Protein AF-A0A4Y2S5W3-F1 (afdb_monomer)

Organism: Araneus ventricosus (NCBI:txid182803)

Nearest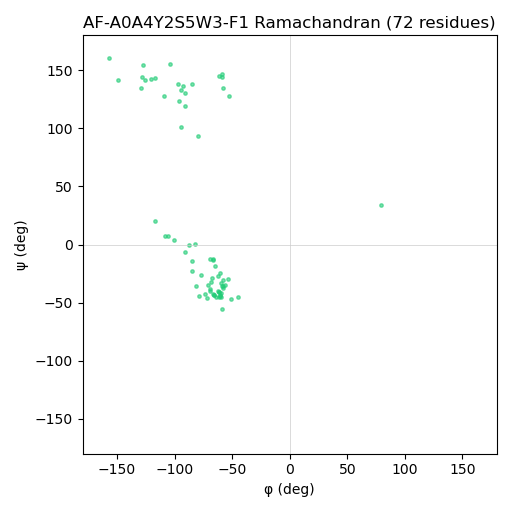 PDB structures (foldseek):
  2kq2-assembly1_A  TM=2.794E-01  e=3.368E+00  Desulfitobacterium hafniense DCB-2

Solvent-accessible surface area (backbone atoms only — not comparable to full-atom values): 4661 Å² total; per-residue (Å²): 137,84,83,91,76,72,80,43,75,42,57,50,64,68,58,52,53,49,60,74,41,66,36,91,80,42,61,68,80,56,15,58,51,32,48,53,48,49,68,77,36,70,92,46,58,80,43,81,43,60,65,95,73,38,46,67,52,49,60,74,72,61,56,51,72,74,58,47,78,71,37,94,72,100

Sequence (74 aa):
MQIESVQLWSDSTIALAWINTPPNLLKTFISNRVSQIQQLTKDFQSKHIPSECNPADLISHGLDVKALGANDLW

Mean predicted aligned error: 3.65 Å

pLDDT: mean 94.53, std 3.71, range [76.81, 98.56]

Foldseek 3Di:
DDDPDDEAEDQPPVLLVLLPDQLVVDDPVSSVVSVVCCVVQVVYDYDYDHPVLDLVVCVVVPPDPVVSVVDPSD

Secondary structure (DSSP, 8-state):
-------EEES-HHHHHHHTS-GGGS-HHHHHHHHHHHHHSTTS-EEE--GGG-HHHHHHTT--HHHHTT-TT-

Structure (mmCIF, N/CA/C/O backbone):
data_AF-A0A4Y2S5W3-F1
#
_entry.id   AF-A0A4Y2S5W3-F1
#
loop_
_atom_site.group_PDB
_atom_site.id
_atom_site.type_symbol
_atom_site.label_atom_id
_atom_site.label_alt_id
_atom_site.label_comp_id
_atom_site.label_asym_id
_atom_site.label_entity_id
_atom_site.label_seq_id
_atom_site.pdbx_PDB_ins_code
_atom_site.Cartn_x
_atom_site.Cartn_y
_atom_site.Cartn_z
_atom_site.occupancy
_atom_site.B_iso_or_equiv
_atom_site.auth_seq_id
_atom_site.auth_comp_id
_atom_site.auth_asym_id
_atom_site.auth_atom_id
_atom_site.pdbx_PDB_model_num
ATOM 1 N N . MET A 1 1 ? -12.840 -3.667 -20.279 1.00 76.81 1 MET A N 1
ATOM 2 C CA . MET A 1 1 ? -12.049 -4.522 -19.372 1.00 76.81 1 MET A CA 1
ATOM 3 C C . MET A 1 1 ? -12.778 -4.558 -18.038 1.00 76.81 1 MET A C 1
ATOM 5 O O . MET A 1 1 ? -13.009 -3.490 -17.488 1.00 76.81 1 MET A O 1
ATOM 9 N N . GLN A 1 2 ? -13.240 -5.726 -17.588 1.00 88.81 2 GLN A N 1
ATOM 10 C CA . GLN A 1 2 ? -13.818 -5.891 -16.248 1.00 88.81 2 GLN A CA 1
ATOM 11 C C . GLN A 1 2 ? -12.706 -6.339 -15.296 1.00 88.81 2 GLN A C 1
ATOM 13 O O . GLN A 1 2 ? -11.886 -7.168 -15.677 1.00 88.81 2 GLN A O 1
ATOM 18 N N . ILE A 1 3 ? -12.651 -5.756 -14.098 1.00 89.00 3 ILE A N 1
ATOM 19 C CA . ILE A 1 3 ? -11.714 -6.169 -13.048 1.00 89.00 3 ILE A CA 1
ATOM 20 C C . ILE A 1 3 ? -12.419 -7.228 -12.201 1.00 89.00 3 ILE A C 1
ATOM 22 O O . ILE A 1 3 ? -13.460 -6.942 -11.616 1.00 89.00 3 ILE A O 1
ATOM 26 N N . GLU A 1 4 ? -11.861 -8.438 -12.152 1.00 90.00 4 GLU A N 1
ATOM 27 C CA . GLU A 1 4 ? -12.446 -9.572 -11.420 1.00 90.00 4 GLU A CA 1
ATOM 28 C C . GLU A 1 4 ? -12.126 -9.535 -9.921 1.00 90.00 4 GLU A C 1
ATOM 30 O O . GLU A 1 4 ? -12.951 -9.915 -9.094 1.00 90.00 4 GLU A O 1
ATOM 35 N N . SER A 1 5 ? -10.926 -9.077 -9.554 1.00 89.00 5 SER A N 1
ATOM 36 C CA . SER A 1 5 ? -10.500 -8.951 -8.160 1.00 89.00 5 SER A CA 1
ATOM 37 C C . SER A 1 5 ? -9.385 -7.919 -8.005 1.00 89.00 5 SER A C 1
ATOM 39 O O . SER A 1 5 ? -8.697 -7.579 -8.968 1.00 89.00 5 SER A O 1
ATOM 41 N N . VAL A 1 6 ? -9.205 -7.427 -6.780 1.00 91.81 6 VAL A N 1
ATOM 42 C CA . VAL A 1 6 ? -8.123 -6.510 -6.402 1.00 91.81 6 VAL A CA 1
ATOM 43 C C . VAL A 1 6 ? -7.434 -7.067 -5.161 1.00 91.81 6 VAL A C 1
ATOM 45 O O . VAL A 1 6 ? -8.092 -7.500 -4.213 1.00 91.81 6 VAL A O 1
ATOM 48 N N . GLN A 1 7 ? -6.103 -7.057 -5.167 1.00 93.25 7 GLN A N 1
ATOM 49 C CA . GLN A 1 7 ? -5.272 -7.438 -4.027 1.00 93.25 7 GLN A CA 1
ATOM 50 C C . GLN A 1 7 ? -4.306 -6.303 -3.704 1.00 93.25 7 GLN A C 1
ATOM 52 O O . GLN A 1 7 ? -3.785 -5.661 -4.614 1.00 93.25 7 GLN A O 1
ATOM 57 N N . LEU A 1 8 ? -4.068 -6.066 -2.414 1.00 95.81 8 LEU A N 1
ATOM 58 C CA . LEU A 1 8 ? -3.147 -5.038 -1.941 1.00 95.81 8 LEU A CA 1
ATOM 59 C C . LEU A 1 8 ? -1.912 -5.715 -1.355 1.00 95.81 8 LEU A C 1
ATOM 61 O O . LEU A 1 8 ? -2.033 -6.586 -0.493 1.00 95.81 8 LEU A O 1
ATOM 65 N N . TRP A 1 9 ? -0.733 -5.306 -1.807 1.00 96.38 9 TRP A N 1
ATOM 66 C CA . TRP A 1 9 ? 0.539 -5.849 -1.344 1.00 96.38 9 TRP A CA 1
ATOM 67 C C . TRP A 1 9 ? 1.393 -4.743 -0.739 1.00 96.38 9 TRP A C 1
ATOM 69 O O . TRP A 1 9 ? 1.380 -3.604 -1.204 1.00 96.38 9 TRP A O 1
ATOM 79 N N . SER A 1 10 ? 2.114 -5.082 0.321 1.00 96.75 10 SER A N 1
ATOM 80 C CA . SER A 1 10 ? 3.121 -4.223 0.931 1.00 96.75 10 SER A CA 1
ATOM 81 C C . SER A 1 10 ? 4.211 -5.099 1.528 1.00 96.75 10 SER A C 1
ATOM 83 O O . SER A 1 10 ? 3.922 -6.149 2.096 1.00 96.75 10 SER A O 1
ATOM 85 N N . ASP A 1 11 ? 5.455 -4.669 1.423 1.00 97.38 11 ASP A N 1
ATOM 86 C CA . ASP A 1 11 ? 6.595 -5.289 2.097 1.00 97.38 11 ASP A CA 1
ATOM 87 C C . ASP A 1 11 ? 6.788 -4.771 3.533 1.00 97.38 11 ASP A C 1
ATOM 89 O O . ASP A 1 11 ? 7.443 -5.386 4.375 1.00 97.38 11 ASP A O 1
ATOM 93 N N . SER A 1 12 ? 6.132 -3.661 3.870 1.00 97.06 12 SER A N 1
ATOM 94 C CA . SER A 1 12 ? 6.182 -3.070 5.198 1.00 97.06 12 SER A CA 1
ATOM 95 C C . SER A 1 12 ? 5.259 -3.804 6.172 1.00 97.06 12 SER A C 1
ATOM 97 O O . SER A 1 12 ? 4.079 -3.480 6.340 1.00 97.06 12 SER A O 1
ATOM 99 N N . THR A 1 13 ? 5.820 -4.772 6.897 1.00 97.19 13 THR A N 1
ATOM 100 C CA . THR A 1 13 ? 5.110 -5.494 7.969 1.00 97.19 13 THR A CA 1
ATOM 101 C C . THR A 1 13 ? 4.542 -4.559 9.042 1.00 97.19 13 THR A C 1
ATOM 103 O O . THR A 1 13 ? 3.444 -4.801 9.545 1.00 97.19 13 THR A O 1
ATOM 106 N N . ILE A 1 14 ? 5.229 -3.454 9.357 1.00 97.62 14 ILE A N 1
ATOM 107 C CA . ILE A 1 14 ? 4.735 -2.460 10.319 1.00 97.62 14 ILE A CA 1
ATOM 108 C C . ILE A 1 14 ? 3.525 -1.685 9.783 1.00 97.62 14 ILE A C 1
ATOM 110 O O . ILE A 1 14 ? 2.567 -1.463 10.525 1.00 97.62 14 ILE A O 1
ATOM 114 N N . ALA A 1 15 ? 3.518 -1.324 8.494 1.00 96.88 15 ALA A N 1
ATOM 115 C CA . ALA A 1 15 ? 2.367 -0.671 7.879 1.00 96.88 15 ALA A CA 1
ATOM 116 C C . ALA A 1 15 ? 1.160 -1.617 7.840 1.00 96.88 15 ALA A C 1
ATOM 118 O O . ALA A 1 15 ? 0.061 -1.216 8.219 1.00 96.88 15 ALA A O 1
ATOM 119 N N . LEU A 1 16 ? 1.370 -2.885 7.469 1.00 97.38 16 LEU A N 1
ATOM 120 C CA . LEU A 1 16 ? 0.326 -3.914 7.497 1.00 97.38 16 LEU A CA 1
ATOM 121 C C . LEU A 1 16 ? -0.234 -4.125 8.910 1.00 97.38 16 LEU A C 1
ATOM 123 O O . LEU A 1 16 ? -1.449 -4.222 9.080 1.00 97.38 16 LEU A O 1
ATOM 127 N N . ALA A 1 17 ? 0.620 -4.142 9.936 1.00 97.31 17 ALA A N 1
ATOM 128 C CA . ALA A 1 17 ? 0.178 -4.243 11.324 1.00 97.31 17 ALA A CA 1
ATOM 129 C C . ALA A 1 17 ? -0.721 -3.060 11.727 1.00 97.31 17 ALA A C 1
ATOM 131 O O . ALA A 1 17 ? -1.774 -3.265 12.333 1.00 97.31 17 ALA A O 1
ATOM 132 N N . TRP A 1 18 ? -0.363 -1.827 11.348 1.00 97.94 18 TRP A N 1
ATOM 133 C CA . TRP A 1 18 ? -1.212 -0.657 11.591 1.00 97.94 18 TRP A CA 1
ATOM 134 C C . TRP A 1 18 ? -2.526 -0.709 10.816 1.00 97.94 18 TRP A C 1
ATOM 136 O O . TRP A 1 18 ? -3.566 -0.429 11.401 1.00 97.94 18 TRP A O 1
ATOM 146 N N . ILE A 1 19 ? -2.501 -1.106 9.541 1.00 97.06 19 ILE A N 1
ATOM 147 C CA . ILE A 1 19 ?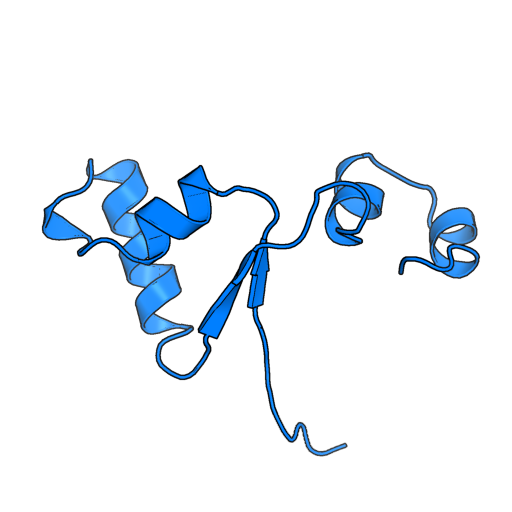 -3.707 -1.233 8.707 1.00 97.06 19 ILE A CA 1
ATOM 148 C C . ILE A 1 19 ? -4.694 -2.241 9.307 1.00 97.06 19 ILE A C 1
ATOM 150 O O . ILE A 1 19 ? -5.900 -2.034 9.215 1.00 97.06 19 ILE A O 1
ATOM 154 N N . ASN A 1 20 ? -4.204 -3.286 9.972 1.00 95.19 20 ASN A N 1
ATOM 155 C CA . ASN A 1 20 ? -5.036 -4.293 10.635 1.00 95.19 20 ASN A CA 1
ATOM 156 C C . ASN A 1 20 ? -5.429 -3.927 12.079 1.00 95.19 20 ASN A C 1
ATOM 158 O O . ASN A 1 20 ? -6.133 -4.689 12.739 1.00 95.19 20 ASN A O 1
ATOM 162 N N . THR A 1 21 ? -4.986 -2.778 12.590 1.00 96.88 21 THR A N 1
ATOM 163 C CA . THR A 1 21 ? -5.308 -2.319 13.944 1.00 96.88 21 THR A CA 1
ATOM 164 C C . THR A 1 21 ? -6.486 -1.337 13.903 1.00 96.88 21 THR A C 1
ATOM 166 O O . THR A 1 21 ? -6.513 -0.450 13.046 1.00 96.88 21 THR A O 1
ATOM 169 N N . PRO A 1 22 ? -7.459 -1.426 14.833 1.00 97.75 22 PRO A N 1
ATOM 170 C CA . PRO A 1 22 ? -8.495 -0.408 14.978 1.00 97.75 22 PRO A CA 1
ATOM 171 C C . PRO A 1 22 ? -7.892 1.006 15.116 1.00 97.75 22 PRO A C 1
ATOM 173 O O . PRO A 1 22 ? -7.041 1.218 15.988 1.00 97.75 22 PRO A O 1
ATOM 176 N N . PRO A 1 23 ? -8.312 1.998 14.304 1.00 97.88 23 PRO A N 1
ATOM 177 C CA .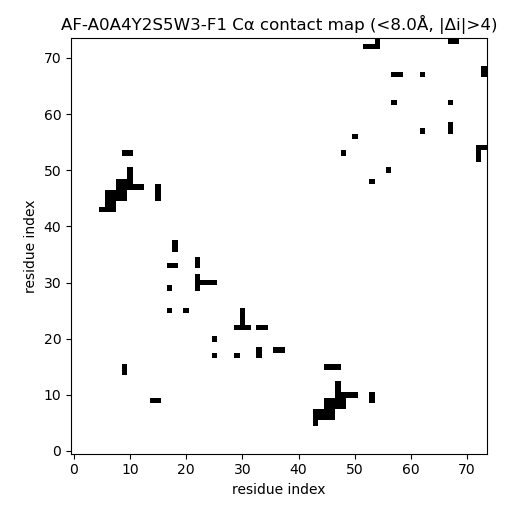 PRO A 1 23 ? -7.668 3.312 14.273 1.00 97.88 23 PRO A CA 1
ATOM 178 C C . PRO A 1 23 ? -7.640 4.037 15.621 1.00 97.88 23 PRO A C 1
ATOM 180 O O . PRO A 1 23 ? -6.707 4.789 15.895 1.00 97.88 23 PRO A O 1
ATOM 183 N N . ASN A 1 24 ? -8.634 3.815 16.482 1.00 98.06 24 ASN A N 1
ATOM 184 C CA . ASN A 1 24 ? -8.729 4.430 17.808 1.00 98.06 24 ASN A CA 1
ATOM 185 C C . ASN A 1 24 ? -7.631 3.970 18.787 1.00 98.06 24 ASN A C 1
ATOM 187 O O . ASN A 1 24 ? -7.454 4.597 19.827 1.00 98.06 24 ASN A O 1
ATOM 191 N N . LEU A 1 25 ? -6.898 2.899 18.464 1.00 98.50 25 LEU A N 1
ATOM 192 C CA . LEU A 1 25 ? -5.752 2.417 19.242 1.00 98.50 25 LEU A CA 1
ATOM 193 C C . LEU A 1 25 ? -4.416 3.021 18.773 1.00 98.50 25 LEU A C 1
ATOM 195 O O . LEU A 1 25 ? -3.378 2.788 19.391 1.00 98.50 25 LEU A O 1
ATOM 199 N N . LEU A 1 26 ? -4.417 3.783 17.676 1.00 98.38 26 LEU A N 1
ATOM 200 C CA . LEU A 1 26 ? -3.219 4.341 17.053 1.00 98.38 26 LEU A CA 1
ATOM 201 C C . LEU A 1 26 ? -3.082 5.839 17.354 1.00 98.38 26 LEU A C 1
ATOM 203 O O . LEU A 1 26 ? -4.060 6.551 17.572 1.00 98.38 26 LEU A O 1
ATOM 207 N N . LYS A 1 27 ? -1.847 6.357 17.307 1.00 98.31 27 LYS A N 1
ATOM 208 C CA . LYS A 1 27 ? -1.589 7.806 17.409 1.00 98.31 27 LYS A CA 1
ATOM 209 C C . LYS A 1 27 ? -2.321 8.552 16.291 1.00 98.31 27 LYS A C 1
ATOM 211 O O . LYS A 1 27 ? -2.328 8.072 15.160 1.00 98.31 27 LYS A O 1
ATOM 216 N N . THR A 1 28 ? -2.831 9.755 16.564 1.00 98.38 28 THR A N 1
ATOM 217 C CA . THR A 1 28 ? -3.688 10.547 15.654 1.00 98.38 28 THR A CA 1
ATOM 218 C C . THR A 1 28 ? -3.196 10.586 14.203 1.00 98.38 28 THR A C 1
ATOM 220 O O . THR A 1 28 ? -3.966 10.3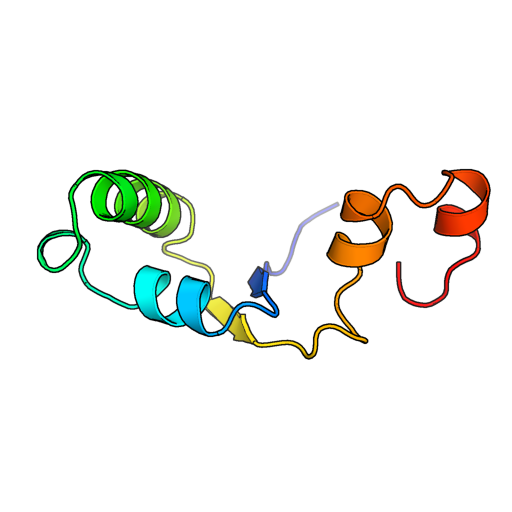52 13.279 1.00 98.38 28 THR A O 1
ATOM 223 N N . PHE A 1 29 ? -1.897 10.812 13.983 1.00 98.06 29 PHE A N 1
ATOM 224 C CA . PHE A 1 29 ? -1.317 10.860 12.636 1.00 98.06 29 PHE A CA 1
ATOM 225 C C . PHE A 1 29 ? -1.462 9.539 11.857 1.00 98.06 29 PHE A C 1
ATOM 227 O O . PHE A 1 29 ? -1.744 9.560 10.657 1.00 98.06 29 PHE A O 1
ATOM 234 N N . ILE A 1 30 ? -1.270 8.402 12.529 1.00 98.19 30 ILE A N 1
ATOM 235 C CA . ILE A 1 30 ? -1.408 7.063 11.942 1.00 98.19 30 ILE A CA 1
ATOM 236 C C . ILE A 1 30 ? -2.890 6.688 11.856 1.00 98.19 30 ILE A C 1
ATOM 238 O O . ILE A 1 30 ? -3.343 6.248 10.806 1.00 98.19 30 ILE A O 1
ATOM 242 N N . SER A 1 31 ? -3.653 6.950 12.919 1.00 98.44 31 SER A N 1
ATOM 243 C CA . SER A 1 31 ? -5.096 6.709 13.011 1.00 98.44 31 SER A CA 1
ATOM 244 C C . SER A 1 31 ? -5.872 7.311 11.837 1.00 98.44 31 SER A C 1
ATOM 246 O O . SER A 1 31 ? -6.653 6.616 11.186 1.00 98.44 31 SER A O 1
ATOM 248 N N . ASN A 1 32 ? -5.593 8.573 11.491 1.00 98.56 32 ASN A N 1
ATOM 249 C CA . ASN A 1 32 ? -6.260 9.254 10.381 1.00 98.56 32 ASN A CA 1
ATOM 250 C C . ASN A 1 32 ? -5.998 8.563 9.032 1.00 98.56 32 ASN A C 1
ATOM 252 O O . ASN A 1 32 ? -6.913 8.423 8.224 1.00 98.56 32 ASN A O 1
ATOM 256 N N . ARG A 1 33 ? -4.764 8.095 8.796 1.00 98.19 33 ARG A N 1
ATOM 257 C CA . ARG A 1 33 ? -4.387 7.390 7.559 1.00 98.19 33 ARG A CA 1
ATOM 258 C C . ARG A 1 33 ? -4.981 5.993 7.506 1.00 98.19 33 ARG A C 1
ATOM 260 O O . ARG A 1 33 ? -5.556 5.620 6.494 1.00 98.19 33 ARG A O 1
ATOM 267 N N . VAL A 1 34 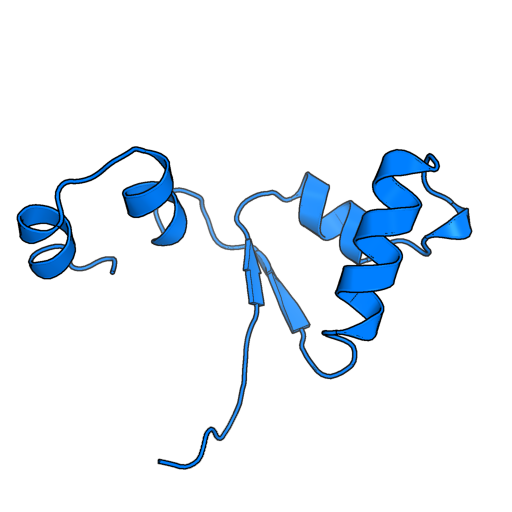? -4.882 5.244 8.603 1.00 97.94 34 VAL A N 1
ATOM 268 C CA . VAL A 1 34 ? -5.447 3.893 8.696 1.00 97.94 34 VAL A CA 1
ATOM 269 C C . VAL A 1 34 ? -6.962 3.926 8.508 1.00 97.94 34 VAL A C 1
ATOM 271 O O . VAL A 1 34 ? -7.478 3.103 7.763 1.00 97.94 34 VAL A O 1
ATOM 274 N N . SER A 1 35 ? -7.663 4.913 9.076 1.00 98.19 35 SER A N 1
ATOM 275 C CA . SER A 1 35 ? -9.111 5.074 8.872 1.00 98.19 35 SER A CA 1
ATOM 276 C C . SER A 1 35 ? -9.465 5.282 7.396 1.00 98.19 35 SER A C 1
ATOM 278 O O . SER A 1 35 ? -10.380 4.642 6.887 1.00 98.19 35 SER A O 1
ATOM 280 N N . GLN A 1 36 ? -8.721 6.143 6.691 1.00 98.31 36 GLN A N 1
ATOM 281 C CA . GLN A 1 36 ? -8.924 6.371 5.256 1.00 98.31 36 GLN A CA 1
ATOM 282 C C . GLN A 1 36 ? -8.635 5.112 4.434 1.00 98.31 36 GLN A C 1
ATOM 284 O O . GLN A 1 36 ? -9.431 4.763 3.566 1.00 98.31 36 GLN A O 1
ATOM 289 N N . ILE A 1 37 ? -7.531 4.414 4.725 1.00 97.50 37 ILE A N 1
ATOM 290 C CA . ILE A 1 37 ? -7.175 3.159 4.052 1.00 97.50 37 ILE A CA 1
ATOM 291 C C . ILE A 1 37 ? -8.290 2.132 4.262 1.00 97.50 37 ILE A C 1
ATOM 293 O O . ILE A 1 37 ? -8.875 1.684 3.286 1.00 97.50 37 ILE A O 1
ATOM 297 N N . GLN A 1 38 ? -8.664 1.837 5.511 1.00 97.12 38 GLN A N 1
ATOM 298 C CA . GLN A 1 38 ? -9.714 0.864 5.831 1.00 97.12 38 GLN A CA 1
ATOM 299 C C . GLN A 1 38 ? -11.061 1.211 5.180 1.00 97.12 38 GLN A C 1
ATOM 301 O O . GLN A 1 38 ? -11.766 0.313 4.726 1.00 97.12 38 GLN A O 1
ATOM 306 N N . GLN A 1 39 ? -11.420 2.497 5.088 1.00 97.62 39 GLN A N 1
ATOM 307 C CA . GLN A 1 39 ? -12.646 2.929 4.413 1.00 97.62 39 GLN A CA 1
ATOM 308 C C . GLN A 1 39 ? -12.602 2.667 2.900 1.00 97.62 39 GLN A C 1
ATOM 310 O O . GLN A 1 39 ? -13.596 2.220 2.328 1.00 97.62 39 GLN A O 1
ATOM 315 N N . LEU A 1 40 ? -11.469 2.952 2.253 1.00 96.56 40 LEU A N 1
ATOM 316 C CA . LEU A 1 40 ? -11.284 2.782 0.808 1.00 96.56 40 LEU A CA 1
ATOM 317 C C . LEU A 1 40 ? -11.067 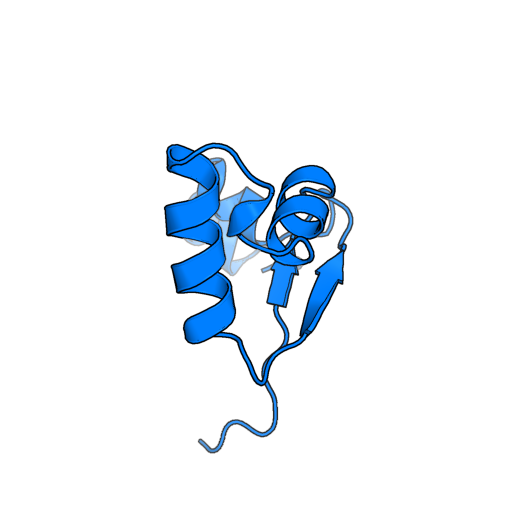1.321 0.407 1.00 96.56 40 LEU A C 1
ATOM 319 O O . LEU A 1 40 ? -11.370 0.945 -0.722 1.00 96.56 40 LEU A O 1
ATOM 323 N N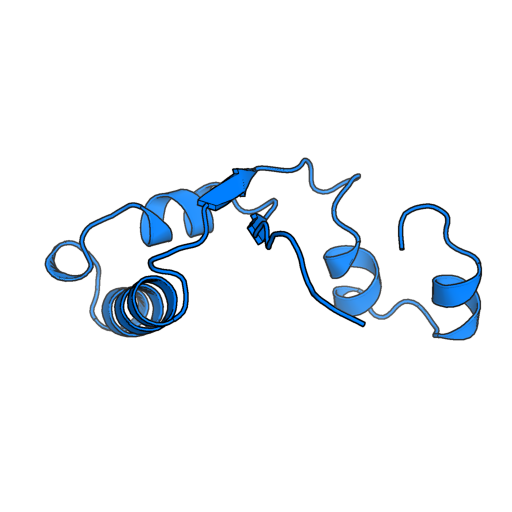 . THR A 1 41 ? -10.547 0.505 1.322 1.00 95.19 41 THR A N 1
ATOM 324 C CA . THR A 1 41 ? -10.122 -0.868 1.044 1.00 95.19 41 THR A CA 1
ATOM 325 C C . THR A 1 41 ? -10.913 -1.912 1.819 1.00 95.19 41 THR A C 1
ATOM 327 O O . THR A 1 41 ? -10.437 -3.030 1.977 1.00 95.19 41 THR A O 1
ATOM 330 N N . LYS A 1 42 ? -12.114 -1.574 2.305 1.00 91.12 42 LYS A N 1
ATOM 331 C CA . LYS A 1 42 ? -12.947 -2.458 3.142 1.00 91.12 42 LYS A CA 1
ATOM 332 C C . LYS A 1 42 ? -13.204 -3.846 2.529 1.00 91.12 42 LYS A C 1
ATOM 334 O O . LYS A 1 42 ? -13.364 -4.811 3.266 1.00 91.12 42 LYS A O 1
ATOM 339 N N . ASP A 1 43 ? -13.222 -3.928 1.198 1.00 92.44 43 ASP A N 1
ATOM 340 C CA . ASP A 1 43 ? -13.510 -5.146 0.434 1.00 92.44 43 ASP A CA 1
ATOM 341 C C . ASP A 1 43 ? -12.228 -5.820 -0.101 1.00 92.44 43 ASP A C 1
ATOM 343 O O . ASP A 1 43 ? -12.298 -6.816 -0.821 1.00 92.44 43 ASP A O 1
ATOM 347 N N . PHE A 1 44 ? -11.045 -5.292 0.237 1.00 92.81 44 PHE A N 1
ATOM 348 C CA . PHE A 1 44 ? -9.754 -5.785 -0.239 1.00 92.81 44 PHE A CA 1
ATOM 349 C C . PHE A 1 44 ? -8.894 -6.300 0.910 1.00 92.81 44 PHE A C 1
ATOM 351 O O . PHE A 1 44 ? -8.855 -5.734 2.001 1.00 92.81 44 PHE A O 1
ATOM 358 N N . GLN A 1 45 ? -8.153 -7.374 0.644 1.00 89.06 45 GLN A N 1
ATOM 359 C CA . GLN A 1 45 ? -7.190 -7.918 1.595 1.00 89.06 45 GLN A CA 1
ATOM 360 C C . GLN A 1 45 ? -5.794 -7.356 1.332 1.00 89.06 45 GLN A C 1
ATOM 362 O O . GLN A 1 45 ? -5.310 -7.389 0.197 1.00 89.06 45 GLN A O 1
ATOM 367 N N . SER A 1 46 ? -5.142 -6.912 2.405 1.00 93.44 46 SER A N 1
ATOM 368 C CA . SER A 1 46 ? -3.733 -6.523 2.407 1.00 93.44 46 SER A CA 1
ATOM 369 C C . SER A 1 46 ? -2.852 -7.718 2.759 1.00 93.44 46 SER A C 1
ATOM 371 O O . SER A 1 46 ? -3.098 -8.405 3.752 1.00 93.44 46 SER A O 1
ATOM 373 N N . LYS A 1 47 ? -1.817 -7.963 1.958 1.00 95.81 47 LYS A N 1
ATOM 374 C CA . LYS A 1 47 ? -0.892 -9.090 2.101 1.00 95.81 47 LYS A CA 1
ATOM 375 C C . LYS A 1 47 ? 0.554 -8.611 2.127 1.00 95.81 47 LYS A C 1
ATOM 377 O O . LYS A 1 47 ? 0.891 -7.567 1.573 1.00 95.81 47 LYS A O 1
ATOM 382 N N . HIS A 1 48 ? 1.399 -9.411 2.765 1.00 97.56 48 HIS A N 1
ATOM 383 C CA . HIS A 1 48 ? 2.837 -9.186 2.781 1.00 97.56 48 HIS A CA 1
ATOM 384 C C . HIS A 1 48 ? 3.510 -9.791 1.548 1.00 97.56 48 HIS A C 1
ATOM 386 O O . HIS A 1 48 ? 3.214 -10.933 1.194 1.00 97.56 48 HIS A O 1
ATOM 392 N N . ILE A 1 49 ? 4.454 -9.060 0.959 1.00 97.31 49 ILE A N 1
ATOM 393 C CA . ILE A 1 49 ? 5.379 -9.542 -0.073 1.00 97.31 49 ILE A CA 1
ATOM 394 C C . ILE A 1 49 ? 6.822 -9.201 0.340 1.00 97.31 49 ILE A C 1
ATOM 396 O O . ILE A 1 49 ? 7.012 -8.157 0.949 1.00 97.31 49 ILE A O 1
ATOM 400 N N . PRO A 1 50 ? 7.843 -10.034 0.072 1.00 96.94 50 PRO A N 1
ATOM 401 C CA . PRO A 1 50 ? 9.236 -9.638 0.306 1.00 96.94 50 PRO A CA 1
ATOM 402 C C . PRO A 1 50 ? 9.614 -8.381 -0.495 1.00 96.94 50 PRO A C 1
ATOM 404 O O . PRO A 1 50 ? 9.128 -8.215 -1.615 1.00 96.94 50 PRO A O 1
ATOM 407 N N . SER A 1 51 ? 10.494 -7.526 0.038 1.00 95.06 51 SER A N 1
ATOM 408 C CA . SER A 1 51 ? 10.927 -6.286 -0.633 1.00 95.06 51 SER A CA 1
ATOM 409 C C . SER A 1 51 ? 11.562 -6.556 -2.001 1.00 95.06 51 SER A C 1
ATOM 411 O O . SER A 1 51 ? 11.307 -5.835 -2.959 1.00 95.06 51 SER A O 1
ATOM 413 N N . GLU A 1 52 ? 12.302 -7.659 -2.154 1.00 93.31 52 GLU A N 1
ATOM 414 C CA . GLU A 1 52 ? 12.901 -8.056 -3.439 1.00 93.31 52 GLU A CA 1
ATOM 415 C C . GLU A 1 52 ? 11.854 -8.409 -4.504 1.00 93.31 52 GLU A C 1
ATOM 417 O O . GLU A 1 52 ? 12.160 -8.454 -5.694 1.00 93.31 52 GLU A O 1
ATOM 422 N N . CYS A 1 53 ? 10.622 -8.679 -4.074 1.00 95.25 53 CYS A N 1
ATOM 423 C CA . CYS A 1 53 ? 9.490 -8.992 -4.930 1.00 95.25 53 CYS A CA 1
ATOM 424 C C . CYS A 1 53 ? 8.492 -7.824 -5.029 1.00 95.25 53 CYS A C 1
ATOM 426 O O . CYS A 1 53 ? 7.415 -8.009 -5.592 1.00 95.25 53 CYS A O 1
ATOM 428 N N . ASN A 1 54 ? 8.804 -6.644 -4.483 1.00 95.25 54 ASN A N 1
ATOM 429 C CA . ASN A 1 54 ? 7.914 -5.489 -4.498 1.00 95.25 54 ASN A CA 1
ATOM 430 C C . ASN A 1 54 ? 8.211 -4.559 -5.696 1.00 95.25 54 ASN A C 1
ATOM 432 O O . ASN A 1 54 ? 9.122 -3.734 -5.61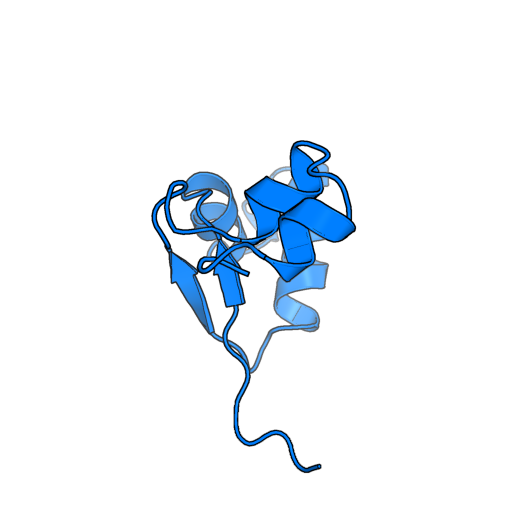6 1.00 95.25 54 ASN A O 1
ATOM 436 N N . PRO A 1 55 ? 7.430 -4.596 -6.793 1.00 93.69 55 PRO A N 1
ATOM 437 C CA . PRO A 1 55 ? 7.646 -3.700 -7.934 1.00 93.69 55 PRO A CA 1
ATOM 438 C C . PRO A 1 55 ? 7.534 -2.211 -7.589 1.00 93.69 55 PRO A C 1
ATOM 440 O O . PRO A 1 55 ? 8.123 -1.374 -8.275 1.00 93.69 55 PRO A O 1
ATOM 443 N N . ALA A 1 56 ? 6.802 -1.857 -6.525 1.00 93.50 56 ALA A N 1
ATOM 444 C CA . ALA A 1 56 ? 6.668 -0.466 -6.101 1.00 93.50 56 ALA A CA 1
ATOM 445 C C . ALA A 1 56 ? 8.018 0.149 -5.691 1.00 93.50 56 ALA A C 1
ATOM 447 O O . ALA A 1 56 ? 8.207 1.357 -5.857 1.00 93.50 56 ALA A O 1
ATOM 448 N N . ASP A 1 57 ? 8.965 -0.674 -5.228 1.00 93.94 57 ASP A N 1
ATOM 449 C CA . ASP A 1 57 ? 10.305 -0.227 -4.851 1.00 93.94 57 ASP A CA 1
ATOM 450 C C . ASP A 1 57 ? 11.128 0.218 -6.056 1.00 93.94 57 ASP A C 1
ATOM 452 O O . ASP A 1 57 ? 11.923 1.148 -5.952 1.00 93.94 57 ASP A O 1
ATOM 456 N N . LEU A 1 58 ? 10.925 -0.387 -7.229 1.00 93.06 58 LEU A N 1
ATOM 457 C CA . LEU A 1 58 ? 11.627 0.028 -8.446 1.00 93.06 58 LEU A CA 1
ATOM 458 C C . LEU A 1 58 ? 11.311 1.487 -8.782 1.00 93.06 58 LEU A C 1
ATOM 460 O O . LEU A 1 58 ? 12.203 2.282 -9.079 1.00 93.06 58 LEU A O 1
ATOM 464 N N . ILE A 1 59 ? 10.034 1.853 -8.686 1.00 90.50 59 ILE A N 1
ATOM 465 C CA . ILE A 1 59 ? 9.580 3.212 -8.976 1.00 90.50 59 ILE A CA 1
ATOM 466 C C . ILE A 1 59 ? 9.984 4.167 -7.850 1.00 90.50 59 ILE A C 1
ATOM 468 O O . ILE A 1 59 ? 10.451 5.271 -8.130 1.00 90.50 59 ILE A O 1
ATOM 472 N N . SER A 1 60 ? 9.840 3.764 -6.583 1.00 91.81 60 SER A N 1
ATOM 473 C CA . SER A 1 60 ? 10.171 4.625 -5.439 1.00 91.81 60 SER A CA 1
ATOM 474 C C . SER A 1 60 ? 11.676 4.914 -5.325 1.00 91.81 60 SER A C 1
ATOM 476 O O . SER A 1 60 ? 12.051 6.005 -4.895 1.00 91.81 60 SER A O 1
ATOM 478 N N . HIS A 1 61 ? 12.532 3.997 -5.793 1.00 90.75 61 HIS A N 1
ATOM 479 C CA . HIS A 1 61 ? 13.981 4.190 -5.908 1.00 90.75 61 HIS A CA 1
ATOM 480 C C . HIS A 1 61 ? 14.417 4.945 -7.176 1.00 90.75 61 HIS A C 1
ATOM 482 O O . HIS A 1 61 ? 15.609 5.192 -7.359 1.00 90.75 61 HIS A O 1
ATOM 488 N N . GLY A 1 62 ? 13.477 5.351 -8.035 1.00 92.06 62 GLY A N 1
ATOM 489 C CA . GLY A 1 62 ? 13.763 6.195 -9.194 1.00 92.06 62 GLY A CA 1
ATOM 490 C C . GLY A 1 62 ? 14.345 5.449 -10.393 1.00 92.06 62 GLY A C 1
ATOM 491 O O . GLY A 1 62 ? 15.161 6.018 -11.120 1.00 92.06 62 GLY A O 1
ATOM 492 N N . LEU A 1 63 ? 13.944 4.192 -10.614 1.00 93.31 63 LEU A N 1
ATOM 493 C CA . LEU A 1 63 ? 14.296 3.471 -11.836 1.00 93.31 63 LEU A CA 1
ATOM 494 C C . LEU A 1 63 ? 13.803 4.243 -13.074 1.00 93.31 63 LEU A C 1
ATOM 496 O O . LEU A 1 63 ? 12.663 4.709 -13.125 1.00 93.31 63 LEU A O 1
ATOM 500 N N . ASP A 1 64 ? 14.665 4.369 -14.085 1.00 92.94 64 ASP A N 1
ATOM 501 C CA . ASP A 1 64 ? 14.306 5.015 -15.349 1.00 92.94 64 ASP A CA 1
ATOM 502 C C . ASP A 1 64 ? 13.162 4.268 -16.057 1.00 92.94 64 ASP A C 1
ATOM 504 O O . ASP A 1 64 ? 13.109 3.039 -16.050 1.00 92.94 64 ASP A O 1
ATOM 508 N N . VAL A 1 65 ? 12.275 5.004 -16.733 1.00 90.56 65 VAL A N 1
ATOM 509 C CA . VAL A 1 65 ? 11.080 4.447 -17.396 1.00 90.56 65 VAL A CA 1
ATOM 510 C C . VAL A 1 65 ? 11.432 3.382 -18.439 1.00 90.56 65 VAL A C 1
ATOM 512 O O . VAL A 1 65 ? 10.702 2.400 -18.581 1.00 90.56 65 VAL A O 1
ATOM 515 N N . LYS A 1 66 ? 12.551 3.530 -19.164 1.00 92.88 66 LYS A N 1
ATOM 516 C CA . LYS A 1 66 ? 12.983 2.514 -20.137 1.00 92.88 66 LYS A CA 1
ATOM 517 C C . LYS A 1 66 ? 13.444 1.242 -19.438 1.00 92.88 66 LYS A C 1
ATOM 519 O O . LYS A 1 66 ? 13.173 0.155 -19.934 1.00 92.88 66 LYS A O 1
ATOM 524 N N . ALA A 1 67 ? 14.128 1.382 -18.303 1.00 91.81 67 ALA A N 1
ATOM 525 C CA . ALA A 1 67 ? 14.561 0.247 -17.500 1.00 91.81 67 ALA A CA 1
ATOM 526 C C . ALA A 1 67 ? 13.375 -0.436 -16.803 1.00 91.81 67 ALA A C 1
ATOM 528 O O . ALA A 1 67 ? 13.356 -1.658 -16.723 1.00 91.81 67 ALA A O 1
ATOM 529 N N . LEU A 1 68 ? 12.363 0.327 -16.376 1.00 92.31 68 LEU A N 1
ATOM 530 C CA . LEU A 1 68 ? 11.120 -0.205 -15.816 1.00 92.31 68 LEU A CA 1
ATOM 531 C C . LEU A 1 68 ? 10.370 -1.074 -16.835 1.00 92.31 68 LEU A C 1
ATOM 533 O O . LEU A 1 68 ? 9.965 -2.180 -16.509 1.00 92.31 68 LEU A O 1
ATOM 537 N N . GLY A 1 69 ? 10.248 -0.615 -18.086 1.00 91.50 69 GLY A N 1
ATOM 538 C CA . GLY A 1 69 ? 9.583 -1.381 -19.148 1.00 91.50 69 GLY A CA 1
ATOM 539 C C . GLY A 1 69 ? 10.309 -2.664 -19.576 1.00 91.50 69 GLY A C 1
ATOM 540 O O . GLY A 1 69 ? 9.725 -3.469 -20.296 1.00 91.50 69 GLY A O 1
ATOM 541 N N . ALA A 1 70 ? 11.565 -2.847 -19.163 1.00 92.25 70 ALA A N 1
ATOM 542 C CA . ALA A 1 70 ? 12.367 -4.043 -19.424 1.00 92.25 70 ALA A CA 1
ATOM 543 C C . ALA A 1 70 ? 12.583 -4.903 -18.164 1.00 92.25 70 ALA A C 1
ATOM 545 O O . ALA A 1 70 ? 13.401 -5.821 -18.192 1.00 92.25 70 ALA A O 1
ATOM 546 N N . ASN A 1 71 ? 11.921 -4.575 -17.051 1.00 91.19 71 ASN A N 1
ATOM 547 C CA . ASN A 1 71 ? 12.112 -5.245 -15.774 1.00 91.19 71 ASN A CA 1
ATOM 548 C C . ASN A 1 71 ? 11.058 -6.342 -15.568 1.00 91.19 71 ASN A C 1
ATOM 550 O O . ASN A 1 71 ? 9.872 -6.046 -15.564 1.00 91.19 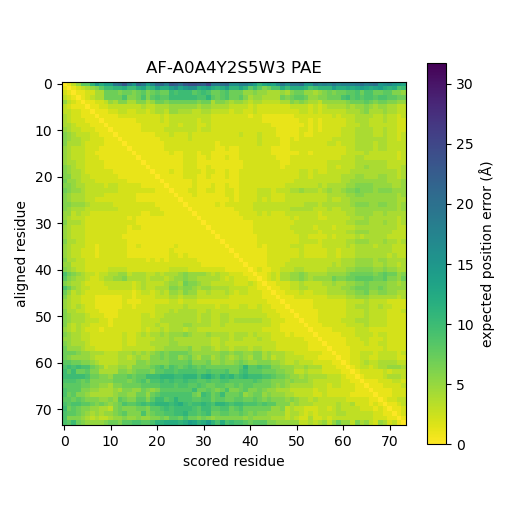71 ASN A O 1
ATOM 554 N N . ASP A 1 72 ? 11.492 -7.581 -15.330 1.00 90.50 72 ASP A N 1
ATOM 555 C CA . ASP A 1 72 ? 10.588 -8.732 -15.158 1.00 90.50 72 ASP A CA 1
ATOM 556 C C . ASP A 1 72 ? 9.765 -8.703 -13.854 1.00 90.50 72 ASP A C 1
ATOM 558 O O . ASP A 1 72 ? 8.840 -9.498 -13.688 1.00 90.50 72 ASP A O 1
ATOM 562 N N . LEU A 1 73 ? 10.112 -7.828 -12.903 1.00 90.75 73 LEU A N 1
ATOM 563 C CA . LEU A 1 73 ? 9.375 -7.648 -11.653 1.00 90.75 73 LEU A CA 1
ATOM 564 C C . LEU A 1 73 ? 8.193 -6.671 -11.799 1.00 90.75 73 LEU A C 1
ATOM 566 O O . LEU A 1 73 ? 7.282 -6.738 -10.974 1.00 90.75 73 LEU A O 1
ATOM 570 N N . TRP A 1 74 ? 8.213 -5.778 -12.801 1.00 87.69 74 TRP A N 1
ATOM 571 C CA . TRP A 1 74 ? 7.167 -4.776 -13.070 1.00 87.69 74 TRP A CA 1
ATOM 572 C C . TRP A 1 74 ? 6.098 -5.299 -14.037 1.00 87.69 74 TRP A C 1
ATOM 574 O O . TRP A 1 74 ? 4.900 -5.197 -13.683 1.00 87.69 74 TRP A O 1
#

Radius of gyration: 14.97 Å; Cα contacts (8 Å, |Δi|>4): 57; chains: 1; bounding box: 28×20×39 Å